Protein AF-A0A101XQT6-F1 (afdb_monomer_lite)

Sequence (59 aa):
MPDQDLKDKVRRVRKEGSLKVQSKAEALELITYAQIMYGYQFRIEGHTSFFYLVVDEDD

Foldseek 3Di:
DVVVVLVVQLVCQVVVQKDKDQDPVSLVVSQVCCCVPPNWHWDFPDDDPGTTMIGGPVD

pLDDT: mean 86.9, std 9.42, range [50.97, 93.62]

Radius of gyration: 10.33 Å; chains: 1; bounding box: 28×24×23 Å

Secondary structure (DSSP, 8-state):
-HHHHHHHHHHHHHHHSEEEES-HHHHHHHHHHHHHHH---EEEEEEETTEEEEEES--

Structure (mmCIF, N/CA/C/O backbone):
data_AF-A0A101XQT6-F1
#
_entry.id   AF-A0A101XQT6-F1
#
loop_
_atom_site.group_PDB
_atom_site.id
_atom_site.type_symbol
_atom_site.label_atom_id
_atom_site.label_alt_id
_atom_site.label_comp_id
_atom_site.label_asym_id
_atom_site.label_entity_id
_atom_site.label_seq_id
_atom_site.pdbx_PDB_ins_code
_atom_site.Cartn_x
_atom_site.Cartn_y
_atom_site.Cartn_z
_atom_site.occupancy
_atom_site.B_iso_or_equiv
_atom_site.auth_seq_id
_atom_site.auth_comp_id
_atom_site.auth_asym_id
_atom_site.auth_atom_id
_atom_site.pdbx_PDB_model_num
ATOM 1 N N . MET A 1 1 ? 17.051 -2.293 5.375 1.00 50.97 1 MET A N 1
ATOM 2 C CA . MET A 1 1 ? 16.767 -2.087 3.941 1.00 50.97 1 MET A CA 1
ATOM 3 C C . MET A 1 1 ? 15.329 -1.608 3.828 1.00 50.97 1 MET A C 1
ATOM 5 O O . MET A 1 1 ? 14.472 -2.305 4.357 1.00 50.97 1 MET A O 1
ATOM 9 N N . PRO A 1 2 ? 15.069 -0.435 3.235 1.00 60.47 2 PRO A N 1
ATOM 10 C CA . PRO A 1 2 ? 13.720 0.141 3.146 1.00 60.47 2 PRO A CA 1
ATOM 11 C C . PRO A 1 2 ? 12.728 -0.738 2.356 1.00 60.47 2 PRO A C 1
ATOM 13 O O . PRO A 1 2 ? 11.534 -0.717 2.635 1.00 60.47 2 PRO A O 1
ATOM 16 N N . ASP A 1 3 ? 13.217 -1.602 1.461 1.00 69.75 3 ASP A N 1
ATOM 17 C CA . ASP A 1 3 ? 12.371 -2.441 0.597 1.00 69.75 3 ASP A CA 1
ATOM 18 C C . ASP A 1 3 ? 11.595 -3.560 1.314 1.00 69.75 3 ASP A C 1
ATOM 20 O O . ASP A 1 3 ? 10.555 -3.998 0.823 1.00 69.75 3 ASP A O 1
ATOM 24 N N . GLN A 1 4 ? 12.075 -4.053 2.463 1.00 81.00 4 GLN A N 1
ATOM 25 C CA . GLN A 1 4 ? 11.389 -5.138 3.184 1.00 81.00 4 GLN A CA 1
ATOM 26 C C . GLN A 1 4 ? 10.075 -4.670 3.812 1.00 81.00 4 GLN A C 1
ATOM 28 O O . GLN A 1 4 ? 9.080 -5.388 3.749 1.00 81.00 4 GLN A O 1
ATOM 33 N N . ASP A 1 5 ? 10.058 -3.455 4.357 1.00 87.19 5 ASP A N 1
ATOM 34 C CA . ASP A 1 5 ? 8.880 -2.898 5.022 1.00 87.19 5 ASP A CA 1
ATOM 35 C C . ASP A 1 5 ? 7.755 -2.610 4.013 1.00 87.19 5 ASP A C 1
ATOM 37 O O . ASP A 1 5 ? 6.607 -3.000 4.223 1.00 87.19 5 ASP A O 1
ATOM 41 N N . LEU A 1 6 ? 8.089 -2.029 2.853 1.00 87.88 6 LEU A N 1
ATOM 42 C CA . LEU A 1 6 ? 7.126 -1.813 1.767 1.00 87.88 6 LEU A CA 1
ATOM 43 C C . LEU A 1 6 ? 6.565 -3.133 1.236 1.00 87.88 6 LEU A C 1
ATOM 45 O O . LEU A 1 6 ? 5.353 -3.266 1.067 1.00 87.88 6 LEU A O 1
ATOM 49 N N . LYS A 1 7 ? 7.419 -4.141 1.033 1.00 90.94 7 LYS A N 1
ATOM 50 C CA . LYS A 1 7 ? 6.982 -5.470 0.591 1.00 90.94 7 LYS A CA 1
ATOM 51 C C . LYS A 1 7 ? 5.990 -6.111 1.564 1.00 90.94 7 LYS A C 1
ATOM 53 O O . LYS A 1 7 ? 4.971 -6.651 1.125 1.00 90.94 7 LYS A O 1
ATOM 58 N N . ASP A 1 8 ? 6.258 -6.0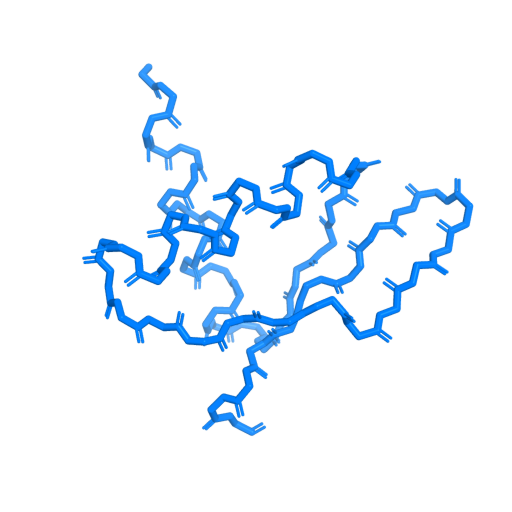40 2.864 1.00 91.62 8 ASP A N 1
ATOM 59 C CA . ASP A 1 8 ? 5.362 -6.595 3.880 1.00 91.62 8 ASP A CA 1
ATOM 60 C C . ASP A 1 8 ? 4.032 -5.837 3.945 1.00 91.62 8 ASP A C 1
ATOM 62 O O . ASP A 1 8 ? 2.970 -6.459 4.052 1.00 91.62 8 ASP A O 1
ATOM 66 N N . LYS A 1 9 ? 4.058 -4.509 3.795 1.00 91.44 9 LYS A N 1
ATOM 67 C CA . LYS A 1 9 ? 2.846 -3.681 3.722 1.00 91.44 9 LYS A CA 1
ATOM 68 C C . LYS A 1 9 ? 1.994 -3.997 2.492 1.00 91.44 9 LYS A C 1
ATOM 70 O O . LYS A 1 9 ? 0.788 -4.177 2.639 1.00 91.44 9 LYS A O 1
ATOM 75 N N . VAL A 1 10 ? 2.595 -4.151 1.309 1.00 92.06 10 VAL A N 1
ATOM 76 C CA . VAL A 1 10 ? 1.875 -4.560 0.085 1.00 92.06 10 VAL A CA 1
ATOM 77 C C . VAL A 1 10 ? 1.201 -5.914 0.288 1.00 92.06 10 VAL A C 1
ATOM 79 O O . VAL A 1 10 ? 0.030 -6.095 -0.045 1.00 92.06 10 VAL A O 1
ATOM 82 N N . ARG A 1 11 ? 1.919 -6.864 0.897 1.00 91.44 11 ARG A N 1
ATOM 83 C CA . ARG A 1 11 ? 1.371 -8.186 1.209 1.00 91.44 11 ARG A CA 1
ATOM 84 C C . ARG A 1 11 ? 0.210 -8.112 2.204 1.00 91.44 11 ARG A C 1
ATOM 86 O O . ARG A 1 11 ? -0.719 -8.906 2.083 1.00 91.44 11 ARG A O 1
ATOM 93 N N . ARG A 1 12 ? 0.252 -7.193 3.174 1.00 92.12 12 ARG A N 1
ATOM 94 C CA . ARG A 1 12 ? -0.868 -6.947 4.097 1.00 92.12 12 ARG A CA 1
ATOM 95 C C . ARG A 1 12 ? -2.081 -6.378 3.377 1.00 92.12 12 ARG A C 1
ATOM 97 O O . ARG A 1 12 ? -3.144 -6.959 3.543 1.00 92.12 12 ARG A O 1
ATOM 104 N N . VAL A 1 13 ? -1.920 -5.353 2.532 1.00 91.69 13 VAL A N 1
ATOM 105 C CA . VAL A 1 13 ? -3.031 -4.808 1.721 1.00 91.69 13 VAL A CA 1
ATOM 106 C C . VAL A 1 13 ? -3.696 -5.925 0.921 1.00 91.69 13 VAL A C 1
ATOM 108 O O . VAL A 1 13 ? -4.899 -6.104 1.033 1.00 91.69 13 VAL A O 1
ATOM 111 N N . ARG A 1 14 ? -2.917 -6.762 0.221 1.00 90.12 14 ARG A N 1
ATOM 112 C CA . ARG A 1 14 ? -3.468 -7.888 -0.557 1.00 90.12 14 ARG A CA 1
ATOM 113 C C . ARG A 1 14 ? -4.152 -8.968 0.278 1.00 90.12 14 ARG A C 1
ATOM 115 O O . ARG A 1 14 ? -5.001 -9.685 -0.231 1.00 90.12 14 ARG A O 1
ATOM 122 N N . LYS A 1 15 ? -3.730 -9.167 1.527 1.00 90.56 15 LYS A N 1
ATOM 123 C CA . LYS A 1 15 ? -4.273 -10.225 2.393 1.00 90.56 15 LYS A CA 1
ATOM 124 C C . LYS A 1 15 ? -5.499 -9.761 3.179 1.00 90.56 15 LYS A C 1
ATOM 126 O O . LYS A 1 15 ? -6.380 -10.566 3.454 1.00 90.56 15 LYS A O 1
ATOM 131 N N . GLU A 1 16 ? -5.502 -8.504 3.602 1.00 90.25 16 GLU A N 1
ATOM 132 C CA . GLU A 1 16 ? -6.520 -7.906 4.471 1.00 90.25 16 GLU A CA 1
ATOM 133 C C . GLU A 1 16 ? -7.511 -7.026 3.685 1.00 90.25 16 GLU A C 1
ATOM 135 O O . GLU A 1 16 ? -8.470 -6.525 4.266 1.00 90.25 16 GLU A O 1
ATOM 140 N N . GLY A 1 17 ? -7.270 -6.801 2.389 1.00 89.00 17 GLY A N 1
ATOM 141 C CA . GLY A 1 17 ? -8.017 -5.891 1.510 1.00 89.00 17 GLY A CA 1
ATOM 142 C C . GLY A 1 17 ? -7.687 -4.409 1.730 1.00 89.00 17 GLY A C 1
ATOM 143 O O . GLY A 1 17 ? -7.952 -3.567 0.875 1.00 89.00 17 GLY A O 1
ATOM 144 N N . SER A 1 18 ? -7.084 -4.061 2.872 1.00 90.94 18 SER A N 1
ATOM 145 C CA . SER A 1 18 ? -6.741 -2.682 3.217 1.00 90.94 18 SER A CA 1
ATOM 146 C C . SER A 1 18 ? -5.573 -2.576 4.199 1.00 90.94 18 SER A C 1
ATOM 148 O O . SER A 1 18 ? -5.240 -3.522 4.909 1.00 90.94 18 SER A O 1
ATOM 150 N N . LEU A 1 19 ? -4.946 -1.401 4.260 1.00 92.75 19 LEU A N 1
ATOM 151 C CA . LEU A 1 19 ? -3.899 -1.062 5.218 1.00 92.75 19 LEU A CA 1
ATOM 152 C C . LEU A 1 19 ? -3.999 0.404 5.638 1.00 92.75 19 LEU A C 1
ATOM 154 O O . LEU A 1 19 ? -4.146 1.308 4.816 1.00 92.75 19 LEU A O 1
ATOM 158 N N . LYS A 1 20 ? -3.849 0.646 6.941 1.00 92.62 20 LYS A N 1
ATOM 159 C CA . LYS A 1 20 ? -3.752 1.995 7.503 1.00 92.62 20 LYS A CA 1
ATOM 160 C C . LYS A 1 20 ? -2.292 2.423 7.575 1.00 92.62 20 LYS A C 1
ATOM 162 O O . LYS A 1 20 ? -1.479 1.729 8.183 1.00 92.62 20 LYS A O 1
ATOM 167 N N . VAL A 1 21 ? -1.985 3.582 7.012 1.00 91.12 21 VAL A N 1
ATOM 168 C CA . VAL A 1 21 ? -0.655 4.205 7.047 1.00 91.12 21 VAL A CA 1
ATOM 169 C C . VAL A 1 21 ? -0.737 5.588 7.683 1.00 91.12 21 VAL A C 1
ATOM 171 O O . VAL A 1 21 ? -1.782 6.241 7.646 1.00 91.12 21 VAL A O 1
ATOM 174 N N . GLN A 1 22 ? 0.343 6.035 8.320 1.00 88.12 22 GLN A N 1
ATOM 175 C CA . GLN A 1 22 ? 0.301 7.236 9.168 1.00 88.12 22 GLN A CA 1
ATOM 176 C C . GLN A 1 22 ? 0.454 8.528 8.366 1.00 88.12 22 GLN A C 1
ATOM 178 O O . GLN A 1 22 ? 0.073 9.601 8.830 1.00 88.12 22 GLN A O 1
ATOM 183 N N . SER A 1 23 ? 0.993 8.441 7.150 1.00 89.81 23 SER A N 1
ATOM 184 C CA . SER A 1 23 ? 1.244 9.607 6.311 1.00 89.81 23 SER A CA 1
ATOM 185 C C . SER A 1 23 ? 0.815 9.389 4.864 1.00 89.81 23 SER A C 1
ATOM 187 O O . SER A 1 23 ? 0.824 8.275 4.341 1.00 89.81 23 SER A O 1
ATOM 189 N N . LYS A 1 24 ? 0.476 10.491 4.188 1.00 88.75 24 LYS A N 1
ATOM 190 C CA . LYS A 1 24 ? 0.161 10.469 2.756 1.00 88.75 24 LYS A CA 1
ATOM 191 C C . LYS A 1 24 ? 1.362 10.027 1.921 1.00 88.75 24 LYS A C 1
ATOM 193 O O . LYS A 1 24 ? 1.183 9.339 0.927 1.00 88.75 24 LYS A O 1
ATOM 198 N N . ALA A 1 25 ? 2.569 10.434 2.319 1.00 90.56 25 ALA A N 1
ATOM 199 C CA . ALA A 1 25 ? 3.800 10.059 1.630 1.00 90.56 25 ALA A CA 1
ATOM 200 C C . ALA A 1 25 ? 3.991 8.538 1.644 1.00 90.56 25 ALA A C 1
ATOM 202 O O . ALA A 1 25 ? 4.198 7.949 0.593 1.00 90.56 25 ALA A O 1
ATOM 203 N N . GLU A 1 26 ? 3.799 7.908 2.805 1.00 90.81 26 GLU A N 1
ATOM 204 C CA . GLU A 1 26 ? 3.858 6.453 2.959 1.00 90.81 26 GLU A CA 1
ATOM 205 C C . GLU A 1 26 ? 2.780 5.739 2.127 1.00 90.81 26 GLU A C 1
ATOM 207 O O . GLU A 1 26 ? 3.067 4.733 1.485 1.00 90.81 26 GLU A O 1
ATOM 212 N N . ALA A 1 27 ? 1.557 6.281 2.074 1.00 91.81 27 ALA A N 1
ATOM 213 C CA . ALA A 1 27 ? 0.497 5.748 1.214 1.00 91.81 27 ALA A CA 1
ATOM 214 C C . ALA A 1 27 ? 0.895 5.775 -0.269 1.00 91.81 27 ALA A C 1
ATOM 216 O O . ALA A 1 27 ? 0.758 4.778 -0.973 1.00 91.81 27 ALA A O 1
ATOM 217 N N . LEU A 1 28 ? 1.402 6.916 -0.742 1.00 92.19 28 LEU A N 1
ATOM 218 C CA . LEU A 1 28 ? 1.805 7.098 -2.136 1.00 92.19 28 LEU A CA 1
ATOM 219 C C . LEU A 1 28 ? 3.017 6.240 -2.502 1.00 92.19 28 LEU A C 1
ATOM 221 O O . LEU A 1 28 ? 3.051 5.671 -3.592 1.00 92.19 28 LEU A O 1
ATOM 225 N N . GLU A 1 29 ? 3.990 6.128 -1.600 1.00 93.19 29 GLU A N 1
ATOM 226 C CA . GLU A 1 29 ? 5.158 5.267 -1.778 1.00 93.19 29 GLU A CA 1
ATOM 227 C C . GLU A 1 29 ? 4.736 3.801 -1.886 1.00 93.19 29 GLU A C 1
ATOM 229 O O . GLU A 1 29 ? 5.165 3.111 -2.808 1.00 93.19 29 GLU A O 1
ATOM 234 N N . LEU A 1 30 ? 3.820 3.350 -1.021 1.00 92.06 30 LEU A N 1
ATOM 235 C CA . LEU A 1 30 ? 3.265 2.002 -1.080 1.00 92.06 30 LEU A CA 1
ATOM 236 C C . LEU A 1 30 ? 2.552 1.727 -2.408 1.00 92.06 30 LEU A C 1
ATOM 238 O O . LEU A 1 30 ? 2.805 0.694 -3.022 1.00 92.06 30 LEU A O 1
ATOM 242 N N . ILE A 1 31 ? 1.679 2.638 -2.847 1.00 92.56 31 ILE A N 1
ATOM 243 C CA . ILE A 1 31 ? 0.925 2.506 -4.104 1.00 92.56 31 ILE A CA 1
ATOM 244 C C . ILE A 1 31 ? 1.889 2.432 -5.290 1.00 92.56 31 ILE A C 1
ATOM 246 O O . ILE A 1 31 ? 1.810 1.517 -6.106 1.00 92.56 31 ILE A O 1
ATOM 250 N N . THR A 1 32 ? 2.849 3.356 -5.346 1.00 93.62 32 THR A N 1
ATOM 251 C CA . THR A 1 32 ? 3.846 3.417 -6.423 1.00 93.62 32 THR A CA 1
ATOM 252 C C . THR A 1 32 ? 4.702 2.153 -6.445 1.00 93.62 32 THR A C 1
ATOM 254 O O . THR A 1 32 ? 4.924 1.563 -7.502 1.00 93.62 32 THR A O 1
ATOM 257 N N . TYR A 1 33 ? 5.155 1.697 -5.276 1.00 92.38 33 TYR A N 1
ATOM 258 C CA . TYR A 1 33 ? 5.939 0.476 -5.144 1.00 92.38 33 TYR A CA 1
ATOM 259 C C . TYR A 1 33 ? 5.139 -0.762 -5.566 1.00 92.38 33 TYR A C 1
ATOM 261 O O . TYR A 1 33 ? 5.645 -1.585 -6.328 1.00 92.38 33 TYR A O 1
ATOM 269 N N . ALA A 1 34 ? 3.884 -0.887 -5.127 1.00 92.44 34 ALA A N 1
ATOM 270 C CA . ALA A 1 34 ? 3.004 -1.993 -5.494 1.00 92.44 34 ALA A CA 1
A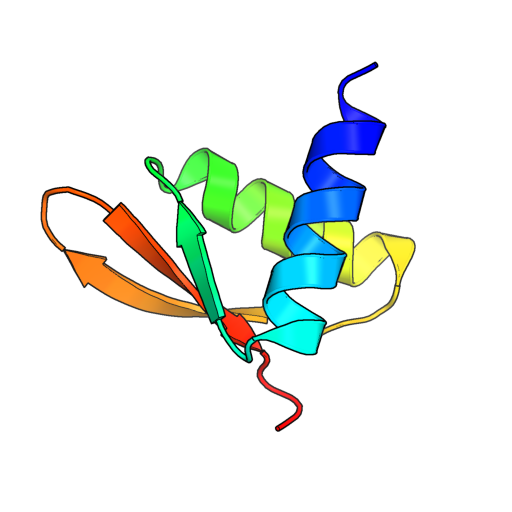TOM 271 C C . ALA A 1 34 ? 2.772 -2.059 -7.013 1.00 92.44 34 ALA A C 1
ATOM 273 O O . ALA A 1 34 ? 2.885 -3.135 -7.605 1.00 92.44 34 ALA A O 1
ATOM 274 N N . GLN A 1 35 ? 2.547 -0.904 -7.643 1.00 92.19 35 GLN A N 1
ATOM 275 C CA . GLN A 1 35 ? 2.350 -0.789 -9.084 1.00 92.19 35 GLN A CA 1
ATOM 276 C C . GLN A 1 35 ? 3.618 -1.141 -9.874 1.00 92.19 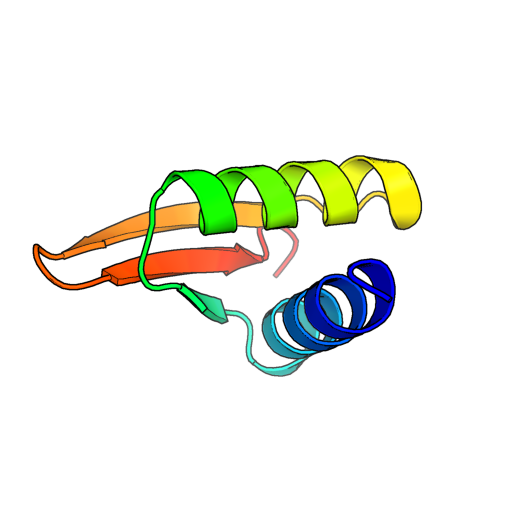35 GLN A C 1
ATOM 278 O O . GLN A 1 35 ? 3.552 -1.927 -10.814 1.00 92.19 35 GLN A O 1
ATOM 283 N N . ILE A 1 36 ? 4.781 -0.594 -9.502 1.00 92.50 36 ILE A N 1
ATOM 284 C CA . ILE A 1 36 ? 6.037 -0.816 -10.240 1.00 92.50 36 ILE A CA 1
ATOM 285 C C . ILE A 1 36 ? 6.546 -2.250 -10.062 1.00 92.50 36 ILE A C 1
ATOM 287 O O . ILE A 1 36 ? 6.997 -2.868 -11.024 1.00 92.50 36 ILE A O 1
ATOM 291 N N . MET A 1 37 ? 6.503 -2.777 -8.837 1.00 92.00 37 MET A N 1
ATOM 292 C CA . MET A 1 37 ? 7.139 -4.056 -8.513 1.00 92.00 37 MET A CA 1
ATOM 293 C C . MET A 1 37 ? 6.247 -5.264 -8.782 1.00 92.00 37 MET A C 1
ATOM 295 O O . MET A 1 37 ? 6.760 -6.329 -9.123 1.00 92.00 37 MET A O 1
ATOM 299 N N . TYR A 1 38 ? 4.933 -5.122 -8.596 1.00 89.44 38 TYR A N 1
ATOM 300 C CA . TYR A 1 38 ? 3.985 -6.237 -8.678 1.00 89.44 38 TYR A CA 1
ATOM 301 C C . TYR A 1 38 ? 2.836 -5.996 -9.661 1.00 89.44 38 TYR A C 1
ATOM 303 O O . TYR A 1 38 ? 2.118 -6.941 -9.975 1.00 89.44 38 TYR A O 1
ATOM 311 N N . GLY A 1 39 ? 2.655 -4.767 -10.153 1.00 89.12 39 GLY A N 1
ATOM 312 C CA . GLY A 1 39 ? 1.530 -4.410 -11.017 1.00 89.12 39 GLY A CA 1
ATOM 313 C C . GLY A 1 39 ? 0.191 -4.279 -10.288 1.00 89.12 39 GLY A C 1
ATOM 314 O O . GLY A 1 39 ? -0.831 -4.211 -10.960 1.00 89.12 39 GLY A O 1
ATOM 315 N N . TYR A 1 40 ? 0.174 -4.251 -8.950 1.00 90.88 40 TYR A N 1
ATOM 316 C CA . TYR A 1 40 ? -1.070 -4.112 -8.185 1.00 90.88 40 TYR A CA 1
ATOM 317 C C . TYR A 1 40 ? -1.584 -2.675 -8.216 1.00 90.88 40 TYR A C 1
ATOM 319 O O . TYR A 1 40 ? -0.797 -1.728 -8.098 1.00 90.88 40 TYR A O 1
ATOM 327 N N . GLN A 1 41 ? -2.902 -2.521 -8.328 1.00 90.69 41 GLN A N 1
ATOM 328 C CA . GLN A 1 41 ? -3.567 -1.226 -8.252 1.00 90.69 41 GLN A CA 1
ATOM 329 C C . GLN A 1 41 ? -4.131 -1.016 -6.854 1.00 90.69 41 GLN A C 1
ATOM 331 O O . GLN A 1 41 ? -5.102 -1.639 -6.447 1.00 90.69 41 GLN A O 1
ATOM 336 N N . PHE A 1 42 ? -3.488 -0.127 -6.104 1.00 92.56 42 PHE A N 1
ATOM 337 C CA . PHE A 1 42 ? -3.960 0.304 -4.797 1.00 92.56 42 PHE A CA 1
ATOM 338 C C . PHE A 1 42 ? -4.445 1.745 -4.874 1.00 92.56 42 PHE A C 1
ATOM 340 O O . PHE A 1 42 ? -3.853 2.574 -5.571 1.00 92.56 42 PHE A O 1
ATOM 347 N N . ARG A 1 43 ? -5.460 2.076 -4.080 1.00 91.69 43 ARG A N 1
ATOM 348 C CA . ARG A 1 43 ? -5.992 3.440 -3.985 1.00 91.69 43 ARG A CA 1
ATOM 349 C C . ARG A 1 43 ? -6.149 3.884 -2.542 1.00 91.69 43 ARG A C 1
ATOM 351 O O . ARG A 1 43 ? -6.253 3.076 -1.625 1.00 91.69 43 ARG A O 1
ATOM 358 N N . ILE A 1 44 ? -6.191 5.196 -2.337 1.00 91.69 44 ILE A N 1
ATOM 359 C CA . ILE A 1 44 ? -6.520 5.778 -1.034 1.00 91.69 44 ILE A CA 1
ATOM 360 C C . ILE A 1 44 ? -8.034 5.979 -0.992 1.00 91.69 44 ILE A C 1
ATOM 362 O O . ILE A 1 44 ? -8.542 6.906 -1.617 1.00 91.69 44 ILE A O 1
ATOM 366 N N . GLU A 1 45 ? -8.752 5.120 -0.272 1.00 86.94 45 GLU A N 1
ATOM 367 C CA . GLU A 1 45 ? -10.218 5.203 -0.173 1.00 86.94 45 GLU A CA 1
ATOM 368 C C . GLU A 1 45 ? -10.673 6.243 0.857 1.00 86.94 45 GLU A C 1
ATOM 370 O O . GLU A 1 45 ? -11.704 6.892 0.697 1.00 86.94 45 GLU A O 1
ATOM 375 N N . GLY A 1 46 ? -9.876 6.464 1.903 1.00 77.31 46 GLY A N 1
ATOM 376 C CA . GLY A 1 46 ? -10.228 7.394 2.967 1.00 77.31 46 GLY A CA 1
ATOM 377 C C . GLY A 1 46 ? -9.014 7.985 3.660 1.00 77.31 46 GLY A C 1
ATOM 378 O O . GLY A 1 46 ? -7.954 7.367 3.760 1.00 77.31 46 GLY A O 1
ATOM 379 N N . HIS A 1 47 ? -9.182 9.197 4.178 1.00 76.88 47 HIS A N 1
ATOM 380 C CA . HIS A 1 47 ? -8.236 9.803 5.102 1.00 76.88 47 HIS A CA 1
ATOM 381 C C . HIS A 1 47 ? -9.000 10.292 6.329 1.00 76.88 47 HIS A C 1
ATOM 383 O O . HIS A 1 47 ? -10.035 10.946 6.224 1.00 76.88 47 HIS A O 1
ATOM 389 N N . THR A 1 48 ? -8.496 9.938 7.503 1.00 74.19 48 THR A N 1
ATOM 390 C CA . THR A 1 48 ? -8.904 10.536 8.778 1.00 74.19 48 THR A CA 1
ATOM 391 C C . THR A 1 48 ? -7.754 11.429 9.243 1.00 74.19 48 THR A C 1
ATOM 393 O O . THR A 1 48 ? -6.622 11.240 8.802 1.00 74.19 48 THR A O 1
ATOM 396 N N . SER A 1 49 ? -7.975 12.363 10.172 1.00 76.25 49 SER A N 1
ATOM 397 C CA . SER A 1 49 ? -6.906 13.228 10.712 1.00 76.25 49 SER A CA 1
ATOM 398 C C . SER A 1 49 ? -5.697 12.476 11.301 1.00 76.25 49 SER A C 1
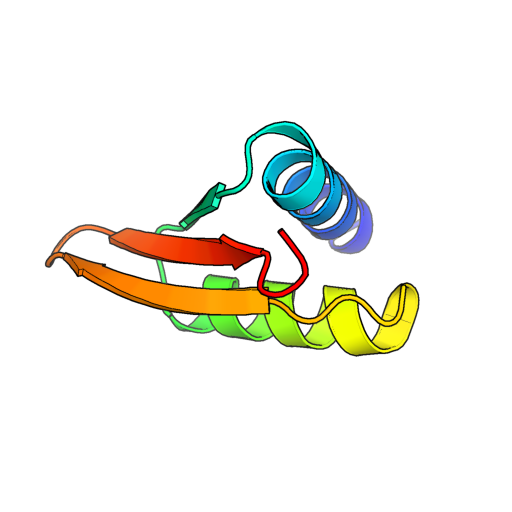ATOM 400 O O . SER A 1 49 ? -4.674 13.095 11.566 1.00 76.25 49 SER A O 1
ATOM 402 N N . PHE A 1 50 ? -5.801 11.156 11.495 1.00 76.94 50 PHE A N 1
ATOM 403 C CA . PHE A 1 50 ? -4.784 10.307 12.114 1.00 76.94 50 PHE A CA 1
ATOM 404 C C . PHE A 1 50 ? -4.154 9.267 11.174 1.00 76.94 50 PHE A C 1
ATOM 406 O O . PHE A 1 50 ? -3.117 8.709 11.520 1.00 76.94 50 PHE A O 1
ATOM 413 N N . PHE A 1 51 ? -4.771 8.955 10.027 1.00 87.81 51 PHE A N 1
ATOM 414 C CA . PHE A 1 51 ? -4.273 7.913 9.120 1.00 87.81 51 PHE A CA 1
ATOM 415 C C . PHE A 1 51 ? -4.869 8.023 7.712 1.00 87.81 51 PHE A C 1
ATOM 417 O O . PHE A 1 51 ? -5.951 8.578 7.509 1.00 87.81 51 PHE A O 1
ATOM 424 N N . TYR A 1 52 ? -4.179 7.411 6.755 1.00 91.06 52 TYR A N 1
ATOM 425 C CA . TYR A 1 52 ? -4.639 7.167 5.392 1.00 91.06 52 TYR A CA 1
ATOM 426 C C . TYR A 1 52 ? -4.959 5.684 5.238 1.00 91.06 52 TYR A C 1
ATOM 428 O O . TYR A 1 52 ? -4.200 4.831 5.700 1.00 91.06 52 TYR A O 1
ATOM 436 N N . LEU A 1 53 ? -6.094 5.379 4.620 1.00 91.94 53 LEU A N 1
ATOM 437 C CA . LEU A 1 53 ? -6.512 4.018 4.322 1.00 91.94 53 LEU A CA 1
ATOM 438 C C . LEU A 1 53 ? -6.186 3.718 2.863 1.00 91.94 53 LEU A C 1
ATOM 440 O O . LEU A 1 53 ? -6.785 4.305 1.962 1.00 91.94 53 LEU A O 1
ATOM 444 N N . VAL A 1 54 ? -5.233 2.818 2.655 1.00 92.44 54 VAL A N 1
ATOM 445 C CA . VAL A 1 54 ? -4.929 2.247 1.346 1.00 92.44 54 VAL A CA 1
ATOM 446 C C . VAL A 1 54 ? -5.735 0.968 1.199 1.00 92.44 54 VAL A C 1
ATOM 448 O O . VAL A 1 54 ? -5.721 0.138 2.104 1.00 92.44 54 VAL A O 1
ATOM 451 N N . VAL A 1 55 ? -6.431 0.812 0.084 1.00 92.31 55 VAL A N 1
ATOM 452 C CA . VAL A 1 55 ? -7.213 -0.381 -0.243 1.00 92.31 55 VAL A CA 1
ATOM 453 C C . VAL A 1 55 ? -6.743 -0.958 -1.563 1.00 92.31 55 VAL A C 1
ATOM 455 O O . VAL A 1 55 ? -6.183 -0.240 -2.400 1.00 92.31 55 VAL A O 1
ATOM 458 N N . ASP A 1 56 ? -6.968 -2.252 -1.719 1.00 90.88 56 ASP A N 1
ATOM 459 C CA . ASP A 1 56 ? -6.807 -2.919 -2.998 1.00 90.88 56 ASP A CA 1
ATOM 460 C C . ASP A 1 56 ? -7.970 -2.569 -3.933 1.00 90.88 56 ASP A C 1
ATOM 462 O O . ASP A 1 56 ? -9.111 -2.489 -3.486 1.00 90.88 56 ASP A O 1
ATOM 466 N N . GLU A 1 57 ? -7.684 -2.291 -5.202 1.00 80.94 57 GLU A N 1
ATOM 467 C CA . GLU A 1 57 ? -8.700 -1.930 -6.198 1.0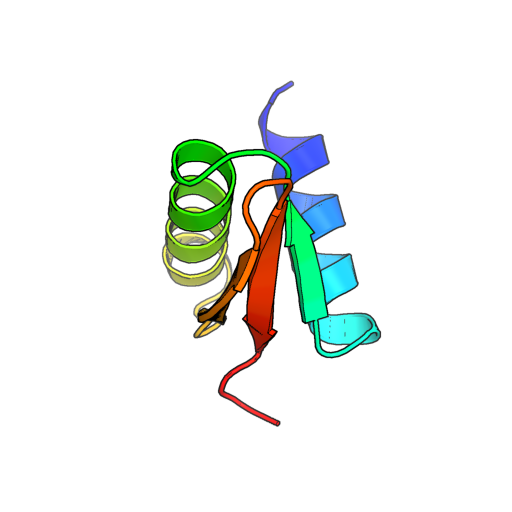0 80.94 57 GLU A CA 1
ATOM 468 C C . GLU A 1 57 ? -9.166 -3.136 -7.033 1.00 80.94 57 GLU A C 1
ATOM 470 O O . GLU A 1 57 ? -10.201 -3.055 -7.692 1.00 80.94 57 GLU A O 1
ATOM 475 N N . ASP A 1 58 ? -8.442 -4.259 -6.971 1.00 70.81 58 ASP A N 1
ATOM 476 C CA . ASP A 1 58 ? -8.737 -5.490 -7.720 1.00 70.81 58 ASP A CA 1
ATOM 477 C C . ASP A 1 58 ? -9.712 -6.468 -7.007 1.00 70.81 58 ASP A C 1
ATOM 479 O O . ASP A 1 58 ? -9.936 -7.561 -7.533 1.00 70.81 58 ASP A O 1
ATOM 483 N N . ASP A 1 59 ? -10.283 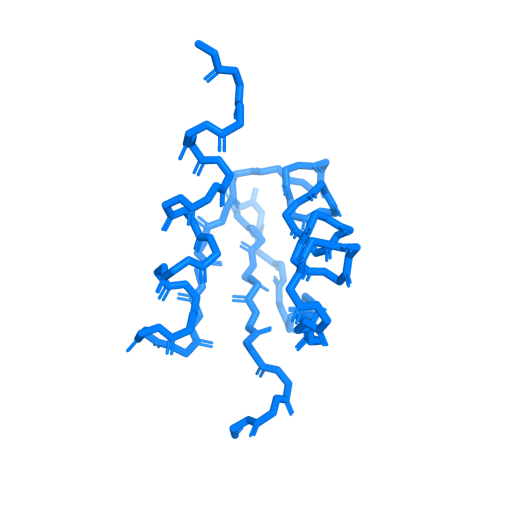-6.120 -5.842 1.00 53.25 59 ASP A N 1
ATOM 484 C CA . ASP A 1 59 ? -11.203 -6.970 -5.041 1.00 53.25 59 ASP A CA 1
ATOM 485 C C . ASP A 1 59 ? -12.534 -6.261 -4.699 1.00 53.25 59 ASP A C 1
ATOM 487 O O . ASP A 1 59 ? -12.508 -5.048 -4.376 1.00 53.25 59 ASP A O 1
#

Organism: NCBI:txid1765683